Protein AF-A0A518XIX9-F1 (afdb_monomer_lite)

Sequence (58 aa):
MKCPECGNEGFVYGKRDVELETGDVVPAVQGSHCLTCGEVLLNLADADAMLERLDKLE

Radius of gyration: 11.55 Å; chains: 1; bounding box: 23×15×34 Å

InterPro domains:
  IPR032758 Antitoxin MqsA/HigA-2 [PF15731] (1-56)

Foldseek 3Di:
DADPPPRDDAWDFFFAWDQDPVRDIQGGQTATARPPPRDGDDDPVSVVVSVVSVVVVD

pLDDT: mean 88.3, std 5.79, range [60.53, 94.38]

Structure (mmCIF, N/CA/C/O backbone):
data_AF-A0A518XIX9-F1
#
_entry.id   AF-A0A518XIX9-F1
#
loop_
_atom_site.group_PDB
_atom_site.id
_atom_site.type_symbol
_atom_site.label_atom_id
_atom_site.label_alt_id
_atom_site.label_comp_id
_atom_site.label_asym_id
_atom_site.label_entity_id
_atom_site.label_seq_id
_atom_site.pdbx_PDB_ins_code
_atom_site.Cartn_x
_atom_site.Cartn_y
_atom_site.Cartn_z
_atom_site.occupancy
_atom_site.B_iso_or_equiv
_atom_site.auth_seq_id
_atom_site.auth_comp_id
_atom_site.auth_asym_id
_atom_site.auth_atom_id
_atom_site.pdbx_PDB_model_num
ATOM 1 N N . MET A 1 1 ? -3.719 -0.072 16.138 1.00 72.88 1 MET A N 1
ATOM 2 C CA . MET A 1 1 ? -4.060 1.319 15.761 1.00 72.88 1 MET A CA 1
ATOM 3 C C . MET A 1 1 ? -5.396 1.312 15.039 1.00 72.88 1 MET A C 1
ATOM 5 O O . MET A 1 1 ? -5.680 0.325 14.365 1.00 72.88 1 MET A O 1
ATOM 9 N N . LYS A 1 2 ? -6.207 2.362 15.197 1.00 83.31 2 LYS A N 1
ATOM 10 C CA . LYS A 1 2 ? -7.457 2.525 14.441 1.00 83.31 2 LYS A CA 1
ATOM 11 C C . LYS A 1 2 ? -7.147 2.991 13.025 1.00 83.31 2 LYS A C 1
ATOM 13 O O . LYS A 1 2 ? -6.187 3.735 12.834 1.00 83.31 2 LYS A O 1
ATOM 18 N N . CYS A 1 3 ? -7.933 2.537 12.057 1.00 85.88 3 CYS A N 1
ATOM 19 C CA . CYS A 1 3 ? -7.870 3.050 10.696 1.00 85.88 3 CYS A CA 1
ATOM 20 C C . CYS A 1 3 ? -8.278 4.527 10.688 1.00 85.88 3 CYS A C 1
ATOM 22 O O . CYS A 1 3 ? -9.340 4.831 11.233 1.00 85.88 3 CYS A O 1
ATOM 24 N N . PRO A 1 4 ? -7.456 5.436 10.129 1.00 85.06 4 PRO A N 1
ATOM 25 C CA . PRO A 1 4 ? -7.809 6.851 10.060 1.00 85.06 4 PRO A CA 1
ATOM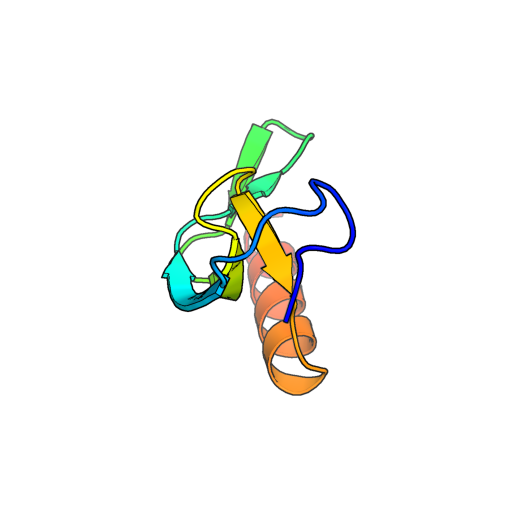 26 C C . PRO A 1 4 ? -9.050 7.086 9.188 1.00 85.06 4 PRO A C 1
ATOM 28 O O . PRO A 1 4 ? -9.829 7.975 9.508 1.00 85.06 4 PRO A O 1
ATOM 31 N N . GLU A 1 5 ? -9.280 6.232 8.185 1.00 88.00 5 GLU A N 1
ATOM 32 C CA . GLU A 1 5 ? -10.418 6.349 7.268 1.00 88.00 5 GLU A CA 1
ATOM 33 C C . GLU A 1 5 ? -11.722 5.810 7.866 1.00 88.00 5 GLU A C 1
ATOM 35 O O . GLU A 1 5 ? -12.709 6.530 7.992 1.00 88.00 5 GLU A O 1
ATOM 40 N N . CYS A 1 6 ? -11.754 4.537 8.278 1.00 89.12 6 CYS A N 1
ATOM 41 C CA . CYS A 1 6 ? -13.001 3.907 8.733 1.00 89.12 6 CYS A CA 1
ATOM 42 C C . CYS A 1 6 ? -13.173 3.840 10.260 1.00 89.12 6 CYS A C 1
ATOM 44 O O . CYS A 1 6 ? -14.196 3.355 10.739 1.00 89.12 6 CYS A O 1
ATOM 46 N N . GLY A 1 7 ? -12.172 4.250 11.046 1.00 84.25 7 GLY A N 1
ATOM 47 C CA . GLY A 1 7 ? -12.208 4.226 12.515 1.00 84.25 7 GLY A CA 1
ATOM 48 C C . GLY A 1 7 ? -12.143 2.834 13.165 1.00 84.25 7 GLY A C 1
ATOM 49 O O . GLY A 1 7 ? -11.984 2.745 14.386 1.00 84.25 7 GLY A O 1
ATOM 50 N N . ASN A 1 8 ? -12.228 1.756 12.377 1.00 84.81 8 ASN A N 1
ATOM 51 C CA . ASN A 1 8 ? -12.172 0.379 12.865 1.00 84.81 8 ASN A CA 1
ATOM 52 C C . ASN A 1 8 ? -10.745 -0.072 13.191 1.00 84.81 8 ASN A C 1
ATOM 54 O O . ASN A 1 8 ? -9.753 0.416 12.643 1.00 84.81 8 ASN A O 1
ATOM 58 N N . GLU A 1 9 ? -10.644 -1.035 14.102 1.00 77.25 9 GLU A N 1
ATOM 59 C CA . GLU A 1 9 ? -9.390 -1.685 14.471 1.00 77.25 9 GLU A CA 1
ATOM 60 C C . GLU A 1 9 ? -9.216 -2.951 13.630 1.00 77.25 9 GLU A C 1
ATOM 62 O O . GLU A 1 9 ? -10.096 -3.807 13.606 1.00 77.25 9 GLU A O 1
ATOM 67 N N . GLY A 1 10 ? -8.090 -3.075 12.922 1.00 80.31 10 GLY A N 1
ATOM 68 C CA . GLY A 1 10 ? -7.843 -4.264 12.101 1.00 80.31 10 GLY A CA 1
ATOM 69 C C . GLY A 1 10 ? -6.855 -4.047 10.967 1.00 80.31 10 GLY A C 1
ATOM 70 O O . GLY A 1 10 ? -7.199 -4.292 9.814 1.00 80.31 10 GLY A O 1
ATOM 71 N N . PHE A 1 11 ? -5.645 -3.581 11.280 1.00 87.81 11 PHE A N 1
ATOM 72 C CA . PHE A 1 11 ? -4.552 -3.567 10.310 1.00 87.81 11 PHE A CA 1
ATOM 73 C C . PHE A 1 11 ? -3.763 -4.867 10.361 1.00 87.81 11 PHE A C 1
ATOM 75 O O . PHE A 1 11 ? -3.358 -5.306 11.438 1.00 87.81 11 PHE A O 1
ATOM 82 N N . VAL A 1 12 ? -3.497 -5.438 9.191 1.00 89.81 12 VAL A N 1
ATOM 83 C CA . VAL A 1 12 ? -2.580 -6.564 9.028 1.00 89.81 12 VAL A CA 1
ATOM 84 C C . VAL A 1 12 ? -1.452 -6.139 8.108 1.00 89.81 12 VAL A C 1
ATOM 86 O O . VAL A 1 12 ? -1.686 -5.710 6.980 1.00 89.81 12 VAL A O 1
ATOM 89 N N . TYR A 1 13 ? -0.221 -6.266 8.595 1.00 91.38 13 TYR A N 1
ATOM 90 C CA . TYR A 1 13 ? 0.959 -6.015 7.784 1.00 91.38 13 TYR A CA 1
ATOM 91 C C . TYR A 1 13 ? 1.213 -7.195 6.841 1.00 91.38 13 TYR A C 1
ATOM 93 O O . TYR A 1 13 ? 1.332 -8.336 7.291 1.00 91.38 13 TYR A O 1
ATOM 101 N N . GLY A 1 14 ? 1.294 -6.937 5.538 1.00 91.62 14 GLY A N 1
ATOM 102 C CA . GLY A 1 14 ? 1.464 -7.980 4.530 1.00 91.62 14 GLY A CA 1
ATOM 103 C C . GLY A 1 14 ? 1.462 -7.445 3.102 1.00 91.62 14 GLY A C 1
ATOM 104 O O . GLY A 1 14 ? 1.434 -6.237 2.880 1.00 91.62 14 GLY A O 1
ATOM 105 N N . LYS A 1 15 ? 1.497 -8.367 2.135 1.00 93.38 15 LYS A N 1
ATOM 106 C CA . LYS A 1 15 ? 1.365 -8.055 0.708 1.00 93.38 15 LYS A CA 1
ATOM 107 C C . LYS A 1 15 ? -0.056 -8.325 0.248 1.00 93.38 15 LYS A C 1
ATOM 109 O O . LYS A 1 15 ? -0.566 -9.419 0.493 1.00 93.38 15 LYS A O 1
ATOM 114 N N . ARG A 1 16 ? -0.661 -7.359 -0.434 1.00 91.44 16 ARG A N 1
ATOM 115 C CA . ARG A 1 16 ? -1.946 -7.512 -1.122 1.00 91.44 16 ARG A CA 1
ATOM 116 C C . ARG A 1 16 ? -1.955 -6.696 -2.400 1.00 91.44 16 ARG A C 1
ATOM 118 O O . ARG A 1 16 ? -1.157 -5.775 -2.551 1.00 91.44 16 ARG A O 1
ATOM 125 N N . ASP A 1 17 ? -2.858 -7.055 -3.291 1.00 92.38 17 ASP A N 1
ATOM 126 C CA . ASP A 1 17 ? -3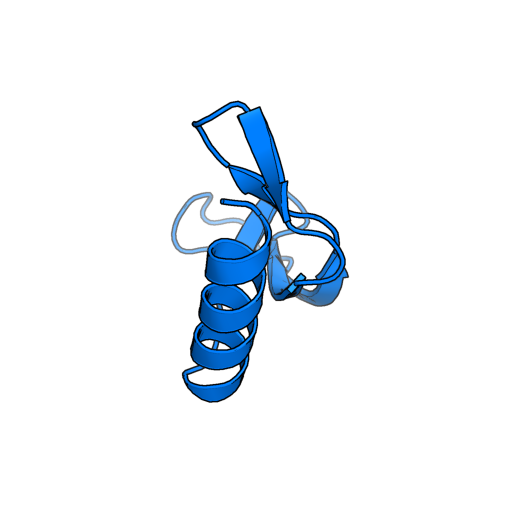.111 -6.284 -4.496 1.00 92.38 17 ASP A CA 1
ATOM 127 C C . ASP A 1 17 ? -3.961 -5.063 -4.124 1.00 92.38 17 ASP A C 1
ATOM 129 O O . ASP A 1 17 ? -4.875 -5.172 -3.301 1.00 92.38 17 ASP A O 1
ATOM 133 N N . VAL A 1 18 ? -3.615 -3.903 -4.681 1.00 90.12 18 VAL A N 1
ATOM 134 C CA . VAL A 1 18 ? -4.291 -2.624 -4.432 1.00 90.12 18 VAL A CA 1
ATOM 135 C C . VAL A 1 18 ? -4.879 -2.142 -5.746 1.00 90.12 18 VAL A C 1
ATOM 137 O O . VAL A 1 18 ? -4.148 -1.941 -6.713 1.00 90.12 18 VAL A O 1
ATOM 140 N N . GLU A 1 19 ? -6.194 -1.978 -5.776 1.00 90.31 19 GLU A N 1
ATOM 141 C CA . GLU A 1 19 ? -6.904 -1.381 -6.905 1.00 90.31 19 GLU A CA 1
ATOM 142 C C . GLU A 1 19 ? -6.871 0.146 -6.774 1.00 90.31 19 GLU A C 1
ATOM 144 O O . GLU A 1 19 ? -7.164 0.692 -5.709 1.00 90.31 19 GLU A O 1
ATOM 149 N N . LEU A 1 20 ? -6.468 0.826 -7.844 1.00 86.31 20 LEU A N 1
ATOM 150 C CA . LEU A 1 20 ? -6.468 2.280 -7.946 1.00 86.31 20 LEU A CA 1
ATOM 151 C C . LEU A 1 20 ? -7.825 2.769 -8.454 1.00 86.31 20 LEU A C 1
ATOM 153 O O . LEU A 1 20 ? -8.535 2.058 -9.163 1.00 86.31 20 LEU A O 1
ATOM 157 N N . GLU A 1 21 ? -8.145 4.037 -8.200 1.00 85.31 21 GLU A N 1
ATOM 158 C CA . GLU A 1 21 ? -9.358 4.666 -8.746 1.00 85.31 21 GLU A CA 1
ATOM 159 C C . GLU A 1 21 ? -9.382 4.700 -10.287 1.00 85.31 21 GLU A C 1
ATOM 161 O O . GLU A 1 21 ? -10.450 4.815 -10.887 1.00 85.31 21 GLU A O 1
ATOM 166 N N . THR A 1 22 ? -8.223 4.567 -10.943 1.00 86.94 22 THR A N 1
ATOM 167 C CA . THR A 1 22 ? -8.106 4.449 -12.406 1.00 86.94 22 THR A CA 1
ATOM 168 C C . THR A 1 22 ? -8.576 3.093 -12.945 1.00 86.94 22 THR A C 1
ATOM 170 O O . THR A 1 22 ? -8.774 2.961 -14.152 1.00 86.94 22 THR A O 1
ATOM 173 N N . GLY A 1 23 ? -8.801 2.104 -12.071 1.00 87.62 23 GLY A N 1
ATOM 174 C CA . GLY A 1 23 ? -9.140 0.722 -12.422 1.00 87.62 23 GLY A CA 1
ATOM 175 C C . GLY A 1 23 ? -7.924 -0.192 -12.603 1.00 87.62 23 GLY A C 1
ATOM 176 O O . GLY A 1 23 ? -8.092 -1.386 -12.851 1.00 87.62 23 GLY A O 1
ATOM 177 N 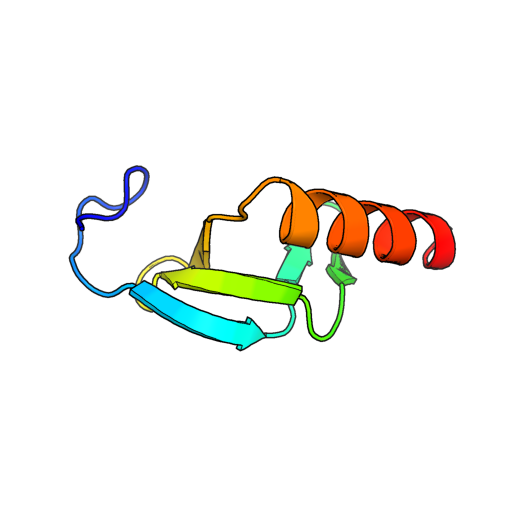N . ASP A 1 24 ? -6.708 0.340 -12.469 1.00 88.88 24 ASP A N 1
ATOM 178 C CA . ASP A 1 24 ? -5.478 -0.449 -12.487 1.00 88.88 24 ASP A CA 1
ATOM 179 C C . ASP A 1 24 ? -5.262 -1.158 -11.150 1.00 88.88 24 ASP A C 1
ATOM 181 O O . ASP A 1 24 ? -5.545 -0.618 -10.079 1.00 88.88 24 ASP A O 1
ATOM 185 N N . VAL A 1 25 ? -4.707 -2.368 -11.201 1.00 90.62 25 VAL A N 1
ATOM 186 C CA . VAL A 1 25 ? -4.370 -3.141 -10.003 1.00 90.62 25 VAL A CA 1
ATOM 187 C C . VAL A 1 25 ? -2.859 -3.194 -9.856 1.00 90.62 25 VAL A C 1
ATOM 189 O O . VAL A 1 25 ? -2.162 -3.747 -10.707 1.00 90.62 25 VAL A O 1
ATOM 192 N N . VAL A 1 26 ? -2.350 -2.669 -8.743 1.00 90.81 26 VAL A N 1
ATOM 193 C CA . VAL A 1 26 ? -0.943 -2.787 -8.359 1.00 90.81 26 VAL A CA 1
ATOM 194 C C . VAL A 1 26 ? -0.769 -4.065 -7.538 1.00 90.81 26 VAL A C 1
ATOM 196 O O . VAL A 1 26 ? -1.244 -4.134 -6.399 1.00 90.81 26 VAL A O 1
ATOM 199 N N . PRO A 1 27 ? -0.095 -5.099 -8.068 1.00 91.19 27 PRO A N 1
ATOM 200 C CA . PRO A 1 27 ? 0.020 -6.363 -7.364 1.00 91.19 27 PRO A CA 1
ATOM 201 C C . PRO A 1 27 ? 1.052 -6.304 -6.232 1.00 91.19 27 PRO A C 1
ATOM 203 O O . PRO A 1 27 ? 2.109 -5.669 -6.337 1.00 91.19 27 PRO A O 1
ATOM 206 N N . ALA A 1 28 ? 0.786 -7.069 -5.173 1.00 91.19 28 ALA A N 1
ATOM 207 C CA . ALA A 1 28 ? 1.720 -7.343 -4.081 1.00 91.19 28 ALA A CA 1
ATOM 208 C C . ALA A 1 28 ? 2.322 -6.096 -3.392 1.00 91.19 28 ALA A C 1
ATOM 210 O O . ALA A 1 28 ? 3.517 -6.077 -3.064 1.00 91.19 28 ALA A O 1
ATOM 211 N N . VAL A 1 29 ? 1.493 -5.083 -3.127 1.00 93.00 29 VAL A N 1
ATOM 212 C CA . VAL A 1 29 ? 1.842 -3.905 -2.321 1.00 93.00 29 VAL A CA 1
ATOM 213 C C . VAL A 1 29 ? 2.048 -4.323 -0.866 1.00 93.00 29 VAL A C 1
ATOM 215 O O . VAL A 1 29 ? 1.145 -4.845 -0.202 1.00 93.00 29 VAL A O 1
ATOM 218 N N . GLN A 1 30 ? 3.268 -4.116 -0.375 1.00 94.38 30 GLN A N 1
ATOM 219 C CA . GLN A 1 30 ? 3.646 -4.354 1.014 1.00 94.38 30 GLN A CA 1
ATOM 220 C C . GLN A 1 30 ? 3.161 -3.180 1.866 1.00 94.38 30 GLN A C 1
ATOM 222 O O . GLN A 1 30 ? 3.473 -2.042 1.556 1.00 94.38 30 GLN A O 1
ATOM 227 N N . GLY A 1 31 ? 2.405 -3.440 2.929 1.00 93.75 31 GLY A N 1
ATOM 228 C CA . GLY A 1 31 ? 1.913 -2.370 3.794 1.00 93.75 31 GLY A CA 1
ATOM 229 C C . GLY A 1 31 ? 1.033 -2.876 4.924 1.00 93.75 31 GLY A C 1
ATOM 230 O O . GLY A 1 31 ? 0.831 -4.082 5.081 1.00 93.75 31 GLY A O 1
ATOM 231 N N . SER A 1 32 ? 0.508 -1.954 5.728 1.00 93.25 32 SER A N 1
ATOM 232 C CA . SER A 1 32 ? -0.503 -2.265 6.742 1.00 93.25 32 SER A CA 1
ATOM 233 C C . SER A 1 32 ? -1.892 -2.104 6.141 1.00 93.25 32 SER A C 1
ATOM 235 O O . SER A 1 32 ? -2.349 -0.985 5.936 1.00 93.25 32 SER A O 1
ATOM 237 N N . HIS A 1 33 ? -2.571 -3.220 5.893 1.00 92.50 33 HIS A N 1
ATOM 238 C CA . HIS A 1 33 ? -3.870 -3.262 5.222 1.00 92.50 33 HIS A CA 1
ATOM 239 C C . HIS A 1 33 ? -5.008 -3.293 6.232 1.00 92.50 33 HIS A C 1
ATOM 241 O O . HIS A 1 33 ? -5.057 -4.183 7.086 1.00 92.50 33 HIS A O 1
ATOM 247 N N . CYS A 1 34 ? -5.940 -2.351 6.130 1.00 92.00 34 CYS A N 1
ATOM 248 C CA . CYS A 1 34 ? -7.170 -2.369 6.897 1.00 92.00 34 CYS A CA 1
ATOM 249 C C . CYS A 1 34 ? -8.078 -3.479 6.364 1.00 92.00 34 CYS A C 1
ATOM 251 O O . CYS A 1 34 ? -8.544 -3.435 5.228 1.00 92.00 34 CYS A O 1
ATOM 253 N N . LEU A 1 35 ? -8.390 -4.465 7.203 1.00 89.38 35 LEU A N 1
ATOM 254 C CA . LEU A 1 35 ? -9.275 -5.571 6.835 1.00 89.38 35 LEU A CA 1
ATOM 255 C C . LEU A 1 35 ? -10.735 -5.149 6.626 1.00 89.38 35 LEU A C 1
ATOM 257 O O . LEU A 1 35 ? -11.522 -5.952 6.136 1.00 89.38 35 LEU A O 1
ATOM 261 N N . THR A 1 36 ? -11.106 -3.933 7.038 1.00 90.12 36 THR A N 1
ATOM 262 C CA . THR A 1 36 ? -12.494 -3.458 6.978 1.00 90.12 36 THR A CA 1
ATOM 263 C C . THR A 1 36 ? -12.780 -2.641 5.725 1.00 90.12 36 THR A C 1
ATOM 265 O O . THR A 1 36 ? -13.740 -2.942 5.027 1.00 90.12 36 THR A O 1
ATOM 268 N N . CYS A 1 37 ? -11.970 -1.618 5.436 1.00 89.62 37 CYS A N 1
ATOM 269 C CA . CYS A 1 37 ? -12.192 -0.730 4.289 1.00 89.62 37 CYS A CA 1
ATOM 270 C C . CYS A 1 37 ? -11.177 -0.901 3.154 1.00 89.62 37 CYS A C 1
ATOM 272 O O . CYS A 1 37 ? -11.363 -0.300 2.107 1.00 89.62 37 CYS A O 1
ATOM 274 N N . GLY A 1 38 ? -10.119 -1.697 3.341 1.00 86.56 38 GLY A N 1
ATOM 275 C CA . GLY A 1 38 ? -9.081 -1.894 2.323 1.00 86.56 38 GLY A CA 1
ATOM 276 C C . GLY A 1 38 ? -7.971 -0.841 2.316 1.00 86.56 38 GLY A C 1
ATOM 277 O O . GLY A 1 38 ? -7.019 -1.002 1.565 1.00 86.56 38 GLY A O 1
ATOM 278 N N . GLU A 1 39 ? -8.044 0.176 3.181 1.00 90.12 39 GLU A N 1
ATOM 279 C CA . GLU A 1 39 ? -7.017 1.221 3.293 1.00 90.12 39 GLU A CA 1
ATOM 280 C C . GLU A 1 39 ? -5.628 0.631 3.565 1.00 90.12 39 GLU A C 1
ATOM 282 O O . GLU A 1 39 ? -5.480 -0.228 4.443 1.00 90.12 39 GLU A O 1
ATOM 287 N N . VAL A 1 40 ? -4.601 1.123 2.872 1.00 91.38 40 VAL A N 1
ATOM 288 C CA . VAL A 1 40 ? -3.218 0.671 3.048 1.00 91.38 40 VAL A CA 1
ATOM 289 C C . VAL A 1 40 ? -2.348 1.796 3.597 1.00 91.38 40 VAL A C 1
ATOM 291 O O . VAL A 1 40 ? -2.184 2.847 2.992 1.00 91.38 40 VAL A O 1
ATOM 294 N N . LEU A 1 41 ? -1.734 1.560 4.755 1.00 91.12 41 LEU A N 1
ATOM 295 C CA . LEU A 1 41 ? -0.728 2.462 5.307 1.00 91.12 41 LEU A CA 1
ATOM 296 C C . LEU A 1 41 ? 0.666 1.966 4.933 1.00 91.12 41 LEU A C 1
ATOM 298 O O . LEU A 1 41 ? 1.061 0.852 5.297 1.00 91.12 41 LEU A O 1
ATOM 302 N N . LEU A 1 42 ? 1.408 2.820 4.237 1.00 92.81 42 LEU A N 1
ATOM 303 C CA . LEU A 1 42 ? 2.766 2.565 3.771 1.00 92.81 42 LEU A CA 1
ATOM 304 C C . LEU A 1 42 ? 3.756 3.362 4.623 1.00 92.81 42 LEU A C 1
ATOM 306 O O . LEU A 1 42 ? 3.505 4.514 4.978 1.00 92.81 42 LEU A O 1
ATOM 310 N N . ASN A 1 43 ? 4.892 2.752 4.956 1.00 92.44 43 ASN A N 1
ATOM 311 C CA . ASN A 1 43 ? 6.053 3.524 5.395 1.00 92.44 43 ASN A CA 1
ATOM 312 C C . ASN A 1 43 ? 6.793 4.077 4.163 1.00 92.44 43 ASN A C 1
ATOM 314 O O . ASN A 1 43 ? 6.456 3.736 3.032 1.00 92.44 43 ASN A O 1
ATOM 318 N N . LEU A 1 44 ? 7.811 4.914 4.376 1.00 92.06 44 LEU A N 1
ATOM 319 C CA . LEU A 1 44 ? 8.558 5.531 3.273 1.00 92.06 44 LEU A C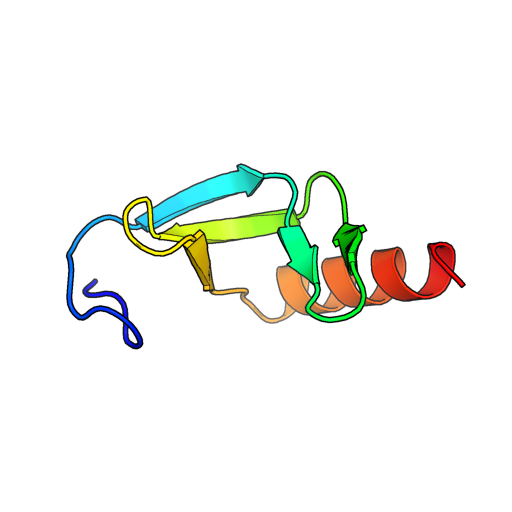A 1
ATOM 320 C C . LEU A 1 44 ? 9.160 4.497 2.305 1.00 92.06 44 LEU A C 1
ATOM 322 O O . LEU A 1 44 ? 9.019 4.649 1.100 1.00 92.06 44 LEU A O 1
ATOM 326 N N . ALA A 1 45 ? 9.752 3.415 2.819 1.00 91.31 45 ALA A N 1
ATOM 327 C CA . ALA A 1 45 ? 10.374 2.390 1.979 1.00 91.31 45 ALA A CA 1
ATOM 328 C C . ALA A 1 45 ? 9.343 1.590 1.160 1.00 91.31 45 ALA A C 1
ATOM 330 O O . ALA A 1 45 ? 9.575 1.277 -0.005 1.00 91.31 45 ALA A O 1
ATOM 331 N N . ASP A 1 46 ? 8.196 1.267 1.761 1.00 92.56 46 ASP A N 1
ATOM 332 C CA . ASP A 1 46 ? 7.096 0.580 1.082 1.00 92.56 46 ASP A CA 1
ATOM 333 C C . ASP A 1 46 ? 6.419 1.490 0.041 1.00 92.56 46 ASP A C 1
ATOM 335 O O . ASP A 1 46 ? 6.004 1.012 -1.016 1.00 92.56 46 ASP A O 1
ATOM 339 N N . ALA A 1 47 ? 6.343 2.798 0.312 1.00 92.56 47 ALA A N 1
ATOM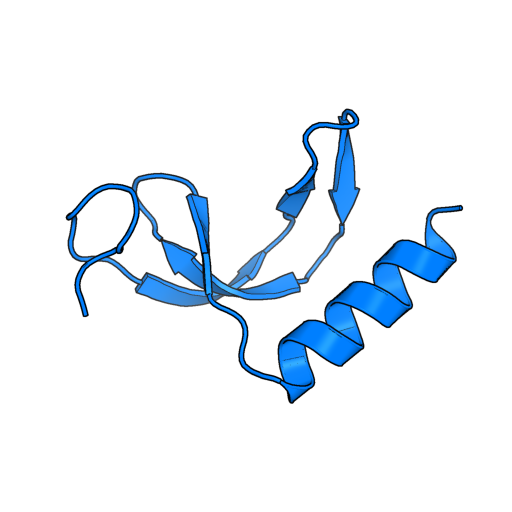 340 C CA . ALA A 1 47 ? 5.827 3.793 -0.623 1.00 92.56 47 ALA A CA 1
ATOM 341 C C . ALA A 1 47 ? 6.732 3.929 -1.855 1.00 92.56 47 ALA A C 1
ATOM 343 O O . ALA A 1 47 ? 6.227 3.850 -2.974 1.00 92.56 47 ALA A O 1
ATOM 344 N N . ASP A 1 48 ? 8.052 4.033 -1.670 1.00 92.88 48 ASP A N 1
ATOM 345 C CA . ASP A 1 48 ? 9.015 4.047 -2.781 1.00 92.88 48 ASP A CA 1
ATOM 346 C C . ASP A 1 48 ? 8.857 2.790 -3.654 1.00 92.88 48 ASP A C 1
ATOM 348 O O . ASP A 1 48 ? 8.719 2.872 -4.875 1.00 92.88 48 ASP A O 1
ATOM 352 N N . ALA A 1 49 ? 8.750 1.618 -3.020 1.00 91.44 49 ALA A N 1
ATOM 353 C CA . ALA A 1 49 ? 8.557 0.353 -3.721 1.00 91.44 49 ALA A CA 1
ATOM 354 C C . ALA A 1 49 ? 7.203 0.255 -4.456 1.00 91.44 49 ALA A C 1
ATOM 356 O O . ALA A 1 49 ? 7.089 -0.495 -5.433 1.00 91.44 49 ALA A O 1
ATOM 357 N N . MET A 1 50 ? 6.159 0.946 -3.986 1.00 89.62 50 MET A N 1
ATOM 358 C CA . MET A 1 50 ? 4.874 1.047 -4.686 1.00 89.62 50 MET A CA 1
ATOM 359 C C . MET A 1 50 ? 4.979 1.980 -5.897 1.00 89.62 50 MET A C 1
ATOM 361 O O . MET A 1 50 ? 4.499 1.618 -6.969 1.00 89.62 50 MET A O 1
ATOM 365 N N . LEU A 1 51 ? 5.652 3.124 -5.763 1.00 90.50 51 LEU A N 1
ATOM 366 C CA . LEU A 1 51 ? 5.880 4.062 -6.867 1.00 90.50 51 LEU A CA 1
ATOM 367 C C . LEU A 1 51 ? 6.681 3.415 -8.005 1.00 90.50 51 LEU A C 1
ATOM 369 O O . LEU A 1 51 ? 6.286 3.514 -9.161 1.00 90.50 51 LEU A O 1
ATOM 373 N N . GLU A 1 52 ? 7.729 2.649 -7.690 1.00 90.06 52 GLU A N 1
ATOM 374 C CA . GLU A 1 52 ? 8.492 1.884 -8.693 1.00 90.06 52 GLU A CA 1
ATOM 375 C C . GLU A 1 52 ? 7.662 0.813 -9.425 1.00 90.06 52 GLU A C 1
ATOM 377 O O . GLU A 1 52 ? 8.053 0.336 -10.492 1.00 90.06 52 GLU A O 1
ATOM 382 N N . ARG A 1 53 ? 6.557 0.349 -8.829 1.00 86.56 53 ARG A N 1
ATOM 383 C CA . ARG A 1 53 ? 5.631 -0.591 -9.480 1.00 86.56 53 ARG A CA 1
ATOM 384 C C . ARG A 1 53 ? 4.630 0.138 -10.363 1.00 86.56 53 ARG A C 1
ATOM 386 O O . ARG A 1 53 ? 4.328 -0.375 -11.433 1.00 86.56 53 ARG A O 1
ATOM 393 N N . LEU A 1 54 ? 4.143 1.295 -9.918 1.00 87.50 54 LEU A N 1
ATOM 394 C CA . LEU A 1 54 ? 3.261 2.166 -10.695 1.00 87.50 54 LEU A CA 1
ATOM 395 C C . LEU A 1 54 ? 3.925 2.607 -12.002 1.00 87.50 54 LEU A C 1
ATOM 397 O O . LEU A 1 54 ? 3.323 2.458 -13.054 1.00 87.50 54 LEU A O 1
ATOM 401 N N . ASP A 1 55 ? 5.196 3.007 -11.948 1.00 86.38 55 ASP A N 1
ATOM 402 C CA . ASP A 1 55 ? 5.991 3.382 -13.131 1.00 86.38 55 ASP A CA 1
ATOM 403 C C . ASP A 1 55 ? 6.116 2.244 -14.168 1.00 86.38 55 ASP A C 1
ATOM 405 O O . ASP A 1 55 ? 6.313 2.485 -15.350 1.00 86.38 55 ASP A O 1
ATOM 409 N N . LYS A 1 56 ? 5.964 0.980 -13.745 1.00 83.00 56 LYS A N 1
ATOM 410 C CA . LYS A 1 56 ? 6.008 -0.196 -14.635 1.00 83.00 56 LYS A CA 1
ATOM 411 C C . LYS A 1 56 ? 4.651 -0.582 -15.225 1.00 83.00 56 LYS A C 1
ATOM 413 O O . LYS A 1 56 ? 4.606 -1.518 -16.023 1.00 83.00 56 LYS A O 1
ATOM 418 N N . LEU A 1 57 ? 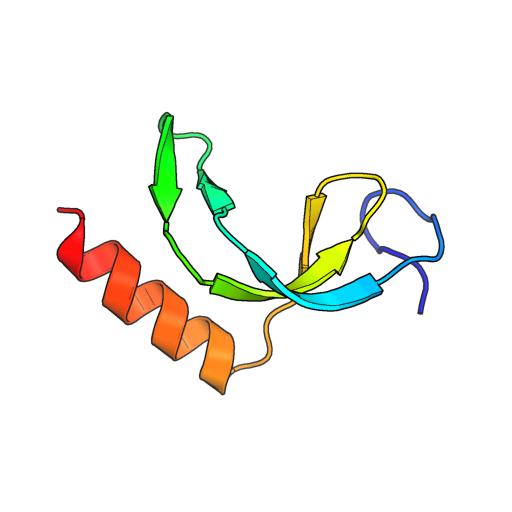3.565 0.030 -14.752 1.00 74.06 57 LEU A N 1
ATOM 419 C CA . LEU A 1 57 ? 2.209 -0.198 -15.257 1.00 74.06 57 LEU A CA 1
ATOM 420 C C . LEU A 1 57 ? 1.871 0.734 -16.437 1.00 74.06 57 LEU A C 1
ATOM 422 O O . LEU A 1 57 ? 0.983 0.382 -17.212 1.00 74.06 57 LEU A O 1
ATOM 426 N N . GLU A 1 58 ? 2.583 1.861 -16.587 1.00 60.53 58 GLU A N 1
ATOM 427 C CA . GLU A 1 58 ? 2.526 2.770 -17.752 1.00 60.53 58 GLU A CA 1
ATOM 428 C C . GLU A 1 58 ? 3.301 2.234 -18.973 1.00 60.53 58 GLU A C 1
ATOM 430 O O . GLU A 1 58 ? 2.829 2.466 -20.113 1.00 60.53 58 GLU A O 1
#

Secondary structure (DSSP, 8-state):
-B-TTT--B-EEEEEEEEE-TTS-EEEEEEEEEETTT--EE--HHHHHHHHHHHTTT-

Organism: NCBI:txid3098669